Protein AF-X1PMF2-F1 (afdb_monomer)

Organism: NCBI:txid412755

Foldseek 3Di:
DCPVLVVVLVVLLVVLVVCVVVVVLVVSLVSLCVSCVVCVVCVVSNLVSLLSNLVSCVSVVNNVVSVVSVVVSVVVVVVVVVVVVVD

Radius of gyration: 13.93 Å; Cα contacts (8 Å, |Δi|>4): 86; chains: 1; bounding box: 41×21×32 Å

Structure (mmCIF, N/CA/C/O backbone):
data_AF-X1PMF2-F1
#
_entry.id   AF-X1PMF2-F1
#
loop_
_atom_site.group_PDB
_atom_site.id
_atom_site.type_symbol
_atom_site.label_atom_id
_atom_site.label_alt_id
_atom_site.label_comp_id
_atom_site.label_asym_id
_atom_site.label_entity_id
_atom_site.label_seq_id
_atom_site.pdbx_PDB_ins_code
_atom_site.Cartn_x
_atom_site.Cartn_y
_atom_site.Cartn_z
_atom_site.occupancy
_atom_site.B_iso_or_equiv
_atom_site.auth_seq_id
_atom_site.auth_comp_id
_atom_site.auth_asym_id
_ato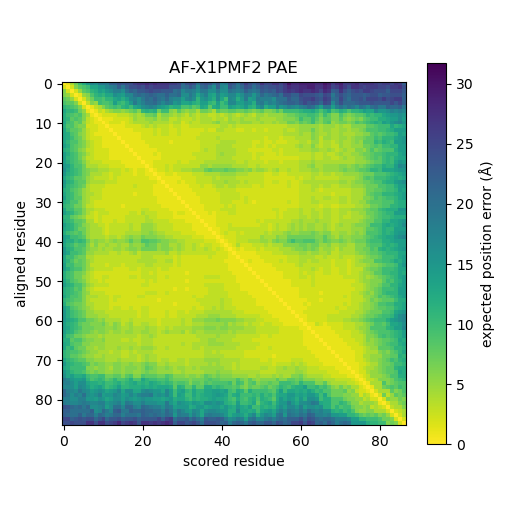m_site.auth_atom_id
_atom_site.pdbx_PDB_model_num
ATOM 1 N N . PHE A 1 1 ? 21.642 -2.901 -21.549 1.00 48.50 1 PHE A N 1
ATOM 2 C CA . PHE A 1 1 ? 21.241 -1.926 -20.513 1.00 48.50 1 PHE A CA 1
ATOM 3 C C . PHE A 1 1 ? 19.743 -1.642 -20.645 1.00 48.50 1 PHE A C 1
ATOM 5 O O . PHE A 1 1 ? 19.392 -0.857 -21.519 1.00 48.50 1 PHE A O 1
ATOM 12 N N . PRO A 1 2 ? 18.814 -2.290 -19.914 1.00 49.91 2 PRO A N 1
ATOM 13 C CA . PRO A 1 2 ? 17.396 -2.042 -20.150 1.00 49.91 2 PRO A CA 1
ATOM 14 C C . PRO A 1 2 ? 16.925 -0.855 -19.303 1.00 49.91 2 PRO A C 1
ATOM 16 O O . PRO A 1 2 ? 16.349 -1.008 -18.232 1.00 49.91 2 PRO A O 1
ATOM 19 N N . ILE A 1 3 ? 17.165 0.348 -19.818 1.00 54.16 3 ILE A N 1
ATOM 20 C CA . ILE A 1 3 ? 16.571 1.605 -19.327 1.00 54.16 3 ILE A CA 1
ATOM 21 C C . ILE A 1 3 ? 15.058 1.658 -19.633 1.00 54.16 3 ILE A C 1
ATOM 23 O O . ILE A 1 3 ? 14.319 2.448 -19.061 1.00 54.16 3 ILE A O 1
ATOM 27 N N . THR A 1 4 ? 14.574 0.783 -20.520 1.00 53.41 4 THR A N 1
ATOM 28 C CA . THR A 1 4 ? 13.187 0.735 -21.009 1.00 53.41 4 THR A CA 1
ATOM 29 C C . THR A 1 4 ? 12.202 0.062 -20.054 1.00 53.41 4 THR A C 1
ATOM 31 O O . THR A 1 4 ? 10.995 0.164 -20.247 1.00 53.41 4 THR A O 1
ATOM 34 N N . GLN A 1 5 ? 12.690 -0.625 -19.023 1.00 50.56 5 GLN A N 1
ATOM 35 C CA . GLN A 1 5 ? 11.862 -1.438 -18.130 1.00 50.56 5 GLN A CA 1
ATOM 36 C C . GLN A 1 5 ? 11.421 -0.674 -16.856 1.00 50.56 5 GLN A C 1
ATOM 38 O O . GLN A 1 5 ? 10.578 -1.176 -16.119 1.00 50.56 5 GLN A O 1
ATOM 43 N N . ILE A 1 6 ? 11.901 0.562 -16.633 1.00 55.91 6 ILE A N 1
ATOM 44 C CA . ILE A 1 6 ? 11.481 1.432 -15.507 1.00 55.91 6 ILE A CA 1
ATOM 45 C C . I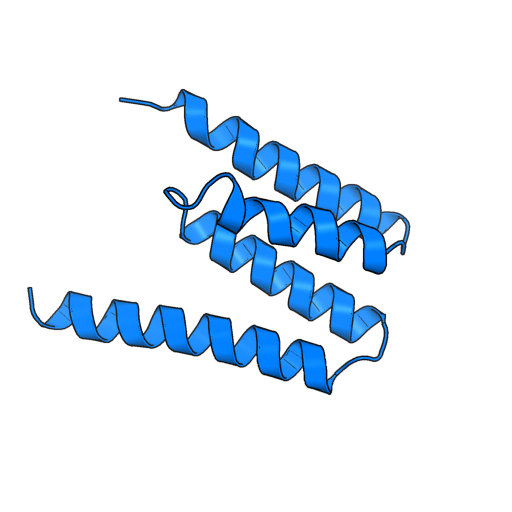LE A 1 6 ? 10.093 2.051 -15.750 1.00 55.91 6 ILE A C 1
ATOM 47 O O . ILE A 1 6 ? 9.253 2.061 -14.850 1.00 55.91 6 ILE A O 1
ATOM 51 N N . PHE A 1 7 ? 9.823 2.490 -16.985 1.00 66.06 7 PHE A N 1
ATOM 52 C CA . PHE A 1 7 ? 8.544 3.087 -17.390 1.00 66.06 7 PHE A CA 1
ATOM 53 C C . PHE A 1 7 ? 7.292 2.265 -17.020 1.00 66.06 7 PHE A C 1
ATOM 55 O O . PHE A 1 7 ? 6.319 2.858 -16.553 1.00 66.06 7 PHE A O 1
ATOM 62 N N . PRO A 1 8 ? 7.253 0.929 -17.194 1.00 75.62 8 PRO A N 1
ATOM 63 C CA . PRO A 1 8 ? 6.038 0.164 -16.921 1.00 75.62 8 PRO A CA 1
ATOM 64 C C . PRO A 1 8 ? 5.732 -0.022 -15.418 1.00 75.62 8 PRO A C 1
ATOM 66 O O . PRO A 1 8 ? 4.555 -0.033 -15.036 1.00 75.62 8 PRO A O 1
ATOM 69 N N . ALA A 1 9 ? 6.750 -0.090 -14.548 1.00 80.31 9 ALA A N 1
ATOM 70 C CA . ALA A 1 9 ? 6.553 -0.112 -13.092 1.00 80.31 9 ALA A CA 1
ATOM 71 C C . ALA A 1 9 ? 6.013 1.232 -12.584 1.00 80.31 9 ALA A C 1
ATOM 73 O O . ALA A 1 9 ? 5.047 1.273 -11.818 1.00 80.31 9 ALA A O 1
ATOM 74 N N . GLU A 1 10 ? 6.587 2.328 -13.082 1.00 84.50 10 GLU A N 1
ATOM 75 C CA . GLU A 1 10 ? 6.142 3.686 -12.780 1.00 84.50 10 GLU A CA 1
ATOM 76 C C . GLU A 1 10 ? 4.724 3.955 -13.303 1.00 84.50 10 GLU A C 1
ATOM 78 O O . GLU A 1 10 ? 3.881 4.450 -12.558 1.00 84.50 10 GLU A O 1
ATOM 83 N N . GLY A 1 11 ? 4.398 3.536 -14.529 1.00 85.38 11 GLY A N 1
ATOM 84 C CA . GLY A 1 11 ? 3.048 3.681 -15.084 1.00 85.38 11 GLY A CA 1
ATOM 85 C C . GLY A 1 11 ? 1.982 2.935 -14.273 1.00 85.38 11 GLY A C 1
ATOM 86 O O . GLY A 1 11 ? 0.907 3.472 -14.003 1.00 85.38 11 GLY A O 1
ATOM 87 N N . THR A 1 12 ? 2.294 1.719 -13.817 1.00 85.81 12 THR A N 1
ATOM 88 C CA . THR A 1 12 ? 1.385 0.935 -12.961 1.00 85.81 12 THR A CA 1
ATOM 89 C C . THR A 1 12 ? 1.209 1.597 -11.589 1.00 85.81 12 THR A C 1
ATOM 91 O O . THR A 1 12 ? 0.096 1.660 -11.064 1.00 85.81 12 THR A O 1
ATOM 94 N N . PHE A 1 13 ? 2.285 2.165 -11.037 1.00 88.88 13 PHE A N 1
ATOM 95 C CA . PHE A 1 13 ? 2.243 2.926 -9.790 1.00 88.88 13 PHE A CA 1
ATOM 96 C C . PHE A 1 13 ? 1.388 4.198 -9.912 1.00 88.88 13 PHE A C 1
ATOM 98 O O . PHE A 1 13 ? 0.522 4.432 -9.068 1.00 88.88 13 PHE A O 1
ATOM 105 N N . ILE A 1 14 ? 1.575 4.986 -10.975 1.00 89.38 14 ILE A N 1
ATOM 106 C CA . ILE A 1 14 ? 0.788 6.202 -11.242 1.00 89.38 14 ILE A CA 1
ATOM 107 C C . ILE A 1 14 ? -0.696 5.857 -11.378 1.00 89.38 14 ILE A C 1
ATOM 109 O O . ILE A 1 14 ? -1.542 6.547 -10.816 1.00 89.38 14 ILE A O 1
ATOM 113 N N . LYS A 1 15 ? -1.024 4.748 -12.050 1.00 91.00 15 LYS A N 1
ATOM 114 C CA . LYS A 1 15 ? -2.407 4.268 -12.160 1.00 91.00 15 LYS A CA 1
ATOM 115 C C . LYS A 1 15 ? -3.029 3.980 -10.790 1.00 91.00 15 LYS A C 1
ATOM 117 O O . LYS A 1 15 ? -4.183 4.337 -10.560 1.00 91.00 15 LYS A O 1
ATOM 122 N N . GLY A 1 16 ? -2.272 3.370 -9.876 1.00 91.62 16 GLY A N 1
ATOM 123 C CA . GLY A 1 16 ? -2.689 3.202 -8.481 1.00 91.62 16 GLY A CA 1
ATOM 124 C C . GLY A 1 16 ? -2.945 4.542 -7.783 1.00 91.62 16 GLY A C 1
ATOM 125 O O . GLY A 1 16 ? -3.951 4.687 -7.092 1.00 91.62 16 GLY A O 1
ATOM 126 N N . ASP A 1 17 ? -2.094 5.542 -8.026 1.00 91.00 17 ASP A N 1
ATOM 127 C CA . ASP A 1 17 ? -2.221 6.890 -7.451 1.00 91.00 17 ASP A CA 1
ATOM 128 C C . ASP A 1 17 ? -3.472 7.622 -7.972 1.00 91.00 17 ASP A C 1
ATOM 130 O O . ASP A 1 17 ? -4.196 8.246 -7.195 1.00 91.00 17 ASP A O 1
ATOM 134 N N . CYS A 1 18 ? -3.819 7.445 -9.252 1.00 93.12 18 CYS A N 1
ATOM 135 C CA . CYS A 1 18 ? -5.085 7.935 -9.802 1.00 93.12 18 CYS A CA 1
ATOM 136 C C . CYS A 1 18 ? -6.293 7.347 -9.055 1.00 93.12 18 CYS A C 1
ATOM 138 O O . CYS A 1 18 ? -7.181 8.088 -8.634 1.00 93.12 18 CYS A O 1
ATOM 140 N N . TRP A 1 19 ? -6.315 6.028 -8.835 1.00 92.69 19 TRP A N 1
ATOM 141 C CA . TRP A 1 19 ? -7.396 5.379 -8.083 1.00 92.69 19 TRP A CA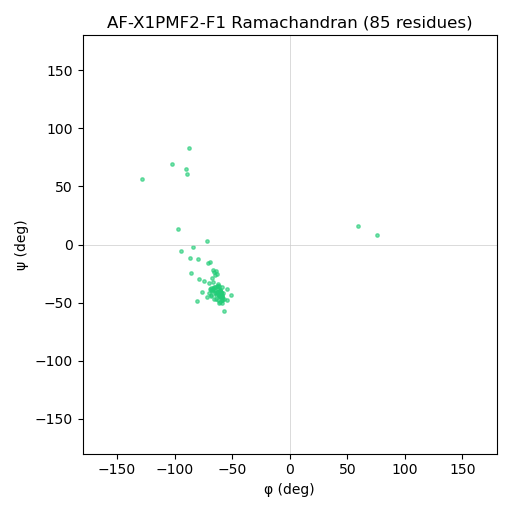 1
ATOM 142 C C . TRP A 1 19 ? -7.441 5.810 -6.616 1.00 92.69 19 TRP A C 1
ATOM 144 O O . TRP A 1 19 ? -8.528 5.965 -6.054 1.00 92.69 19 TRP A O 1
ATOM 154 N N . PHE A 1 20 ? -6.276 6.026 -6.002 1.00 92.00 20 PHE A N 1
ATOM 155 C CA . PHE A 1 20 ? -6.167 6.546 -4.643 1.00 92.00 20 PHE A CA 1
ATOM 156 C C . PHE A 1 20 ? -6.782 7.945 -4.537 1.00 92.00 20 PHE A C 1
ATOM 158 O O . PHE A 1 20 ? -7.567 8.206 -3.625 1.00 92.00 20 PHE A O 1
ATOM 165 N N . ASN A 1 21 ? -6.493 8.820 -5.504 1.00 92.19 21 ASN A N 1
ATOM 166 C CA . ASN A 1 21 ? -7.053 10.168 -5.557 1.00 92.19 21 ASN A CA 1
ATOM 167 C C . ASN A 1 21 ? -8.573 10.162 -5.807 1.00 92.19 21 ASN A C 1
ATOM 169 O O . ASN A 1 21 ? -9.300 10.983 -5.253 1.00 92.19 21 ASN A O 1
ATOM 173 N N . GLU A 1 22 ? -9.083 9.177 -6.555 1.00 93.38 22 GLU A N 1
ATOM 174 C CA . GLU A 1 22 ? -10.527 8.930 -6.695 1.00 93.38 22 GLU A CA 1
ATOM 175 C C . GLU A 1 22 ? -11.190 8.341 -5.432 1.00 93.38 22 GLU A C 1
ATOM 177 O O . GLU A 1 22 ? -12.381 8.021 -5.455 1.00 93.38 22 GLU A O 1
ATOM 182 N N . LYS A 1 23 ? -10.446 8.166 -4.328 1.00 91.06 23 LYS A N 1
ATOM 183 C CA . LYS A 1 23 ? -10.887 7.490 -3.091 1.00 91.06 23 LYS A CA 1
ATOM 184 C C . LYS A 1 23 ? -11.313 6.032 -3.300 1.00 91.06 23 LYS A C 1
ATOM 186 O O . LYS A 1 23 ? -11.934 5.422 -2.430 1.00 91.06 23 LYS A O 1
ATOM 191 N N . LYS A 1 24 ? -10.959 5.433 -4.441 1.00 93.88 24 LYS A N 1
ATOM 192 C CA . LYS A 1 24 ? -11.207 4.020 -4.759 1.00 93.88 24 LYS A CA 1
ATOM 193 C C . LYS A 1 24 ? -10.026 3.183 -4.282 1.00 93.88 24 LYS A C 1
ATOM 195 O O . LYS A 1 24 ? -9.309 2.577 -5.077 1.00 93.88 24 LYS A O 1
ATOM 200 N N . PHE A 1 25 ? -9.837 3.154 -2.966 1.00 91.50 25 PHE A N 1
ATOM 201 C CA . PHE A 1 25 ? -8.688 2.509 -2.328 1.00 91.50 25 PHE A CA 1
ATOM 202 C C . PHE A 1 25 ? -8.582 1.015 -2.652 1.00 91.50 25 PHE A C 1
ATOM 204 O O . PHE A 1 25 ? -7.484 0.528 -2.882 1.00 91.50 25 PHE A O 1
ATOM 211 N N . ASP A 1 26 ? -9.706 0.306 -2.768 1.00 90.94 26 ASP A N 1
ATOM 212 C CA . ASP A 1 26 ? -9.734 -1.116 -3.137 1.00 90.94 26 ASP A CA 1
ATOM 213 C C . ASP A 1 26 ? -9.087 -1.374 -4.514 1.00 90.94 26 ASP A C 1
ATOM 215 O O . ASP A 1 26 ? -8.190 -2.204 -4.660 1.00 90.94 26 ASP A O 1
ATOM 219 N N . LYS A 1 27 ? -9.436 -0.555 -5.515 1.00 92.25 27 LYS A N 1
ATOM 220 C CA . LYS A 1 27 ? -8.833 -0.627 -6.856 1.00 92.25 27 LYS A CA 1
ATOM 221 C C . LYS A 1 27 ? -7.375 -0.179 -6.856 1.00 92.25 27 LYS A C 1
ATO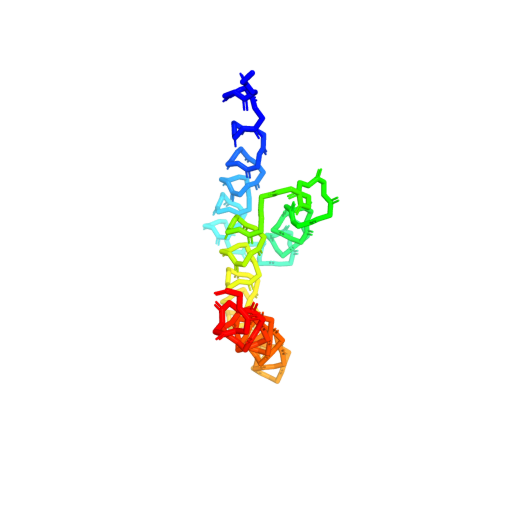M 223 O O . LYS A 1 27 ? -6.557 -0.775 -7.554 1.00 92.25 27 LYS A O 1
ATOM 228 N N . ALA A 1 28 ? -7.050 0.848 -6.070 1.00 93.62 28 ALA A N 1
ATOM 229 C CA . ALA A 1 28 ? -5.681 1.330 -5.925 1.00 93.62 28 ALA A CA 1
ATOM 230 C C . ALA A 1 28 ? -4.762 0.220 -5.395 1.00 93.62 28 ALA A C 1
ATOM 232 O O . ALA A 1 28 ? -3.693 -0.010 -5.957 1.00 93.62 28 ALA A O 1
ATOM 233 N N . ILE A 1 29 ? -5.216 -0.528 -4.382 1.00 92.50 29 ILE A N 1
ATOM 234 C CA . ILE A 1 29 ? -4.480 -1.658 -3.804 1.00 92.50 29 ILE A CA 1
ATOM 235 C C . ILE A 1 29 ? -4.144 -2.698 -4.872 1.00 92.50 29 ILE A C 1
ATOM 237 O O . ILE A 1 29 ? -2.993 -3.123 -4.963 1.00 92.50 29 ILE A O 1
ATOM 241 N N . VAL A 1 30 ? -5.114 -3.078 -5.709 1.00 91.88 30 VAL A N 1
ATOM 242 C CA . VAL A 1 30 ? -4.898 -4.072 -6.772 1.00 91.88 30 VAL A CA 1
ATOM 243 C C . VAL A 1 30 ? -3.818 -3.616 -7.754 1.00 91.88 30 VAL A C 1
ATOM 245 O O . VAL A 1 30 ? -2.931 -4.400 -8.095 1.00 91.88 30 VAL A O 1
ATOM 248 N N . GLU A 1 31 ? -3.852 -2.356 -8.193 1.00 92.06 31 GLU A N 1
ATOM 249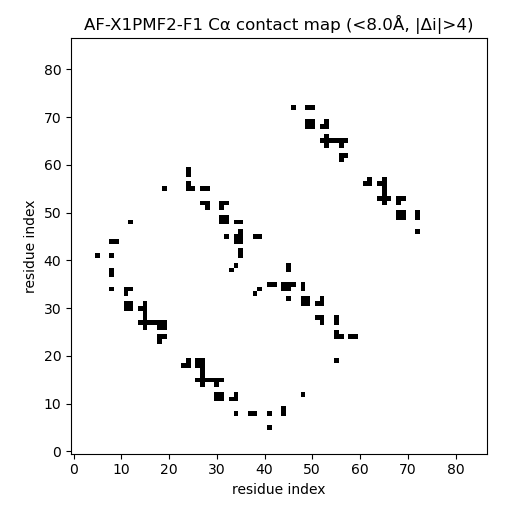 C CA . GLU A 1 31 ? -2.846 -1.836 -9.129 1.00 92.06 31 GLU A CA 1
ATOM 250 C C . GLU A 1 31 ? -1.460 -1.722 -8.477 1.00 92.06 31 GLU A C 1
ATOM 252 O O . GLU A 1 31 ? -0.462 -2.101 -9.088 1.00 92.06 31 GLU A O 1
ATOM 257 N N . TYR A 1 32 ? -1.372 -1.305 -7.212 1.00 92.06 32 TYR A N 1
ATOM 258 C CA . TYR A 1 32 ? -0.091 -1.271 -6.505 1.00 92.06 32 TYR A CA 1
ATOM 259 C C . TYR A 1 32 ? 0.492 -2.671 -6.266 1.00 92.06 32 TYR A C 1
ATOM 261 O O . TYR A 1 32 ? 1.695 -2.865 -6.438 1.00 92.06 32 TYR A O 1
ATOM 269 N N . LEU A 1 33 ? -0.330 -3.670 -5.930 1.00 90.00 33 LEU A N 1
ATOM 270 C CA . LEU A 1 33 ? 0.128 -5.054 -5.742 1.00 90.00 33 LEU A CA 1
ATOM 271 C C . LEU A 1 33 ? 0.630 -5.697 -7.039 1.00 90.00 33 LEU A C 1
ATOM 273 O O . LEU A 1 33 ? 1.466 -6.597 -6.987 1.00 90.00 33 LEU A O 1
ATOM 277 N N . ARG A 1 34 ? 0.186 -5.217 -8.205 1.00 89.62 34 ARG A N 1
ATOM 278 C CA . ARG A 1 34 ? 0.714 -5.673 -9.498 1.00 89.62 34 ARG A CA 1
ATOM 279 C C . ARG A 1 34 ? 2.161 -5.266 -9.730 1.00 89.62 34 ARG A C 1
ATOM 281 O O . ARG A 1 34 ? 2.862 -5.995 -10.419 1.00 89.62 34 ARG A O 1
ATOM 288 N N . VAL A 1 35 ? 2.628 -4.157 -9.154 1.00 89.25 35 VAL A N 1
ATOM 289 C CA . VAL A 1 35 ? 4.003 -3.669 -9.349 1.00 89.25 35 VAL A CA 1
ATOM 290 C C . VAL A 1 35 ? 5.050 -4.720 -8.948 1.00 89.25 35 VAL A C 1
ATOM 292 O O . VAL A 1 35 ? 5.827 -5.115 -9.814 1.00 89.25 35 VAL A O 1
ATOM 295 N N . PRO A 1 36 ? 5.073 -5.243 -7.705 1.00 85.75 36 PRO A N 1
ATOM 296 C CA . PRO A 1 36 ? 6.044 -6.268 -7.322 1.00 85.75 36 PRO A CA 1
ATOM 297 C C . PRO A 1 36 ? 5.854 -7.610 -8.053 1.00 85.75 36 PRO A C 1
ATOM 299 O O . PRO A 1 36 ? 6.805 -8.381 -8.128 1.00 85.75 36 PRO A O 1
ATOM 302 N N . ILE A 1 37 ? 4.658 -7.898 -8.586 1.00 85.94 37 ILE A N 1
ATOM 303 C CA . ILE A 1 37 ? 4.353 -9.149 -9.308 1.00 85.94 37 ILE A CA 1
ATOM 304 C C . ILE A 1 37 ? 4.859 -9.092 -10.753 1.00 85.94 37 ILE A C 1
ATOM 306 O O . ILE A 1 37 ? 5.491 -10.030 -11.227 1.00 85.94 37 ILE A O 1
ATOM 310 N N . LEU A 1 38 ? 4.559 -8.001 -11.459 1.00 84.50 38 LEU A N 1
ATOM 311 C CA . LEU A 1 38 ? 4.922 -7.808 -12.863 1.00 84.50 38 LEU A CA 1
ATOM 312 C C . LEU A 1 38 ? 6.384 -7.394 -13.020 1.00 84.50 38 LEU A C 1
ATOM 314 O O . LEU A 1 38 ? 7.007 -7.699 -14.033 1.00 84.50 38 LEU A O 1
ATOM 318 N N . TYR A 1 39 ? 6.925 -6.704 -12.017 1.00 83.94 39 TYR A N 1
ATOM 319 C CA . TYR A 1 39 ? 8.245 -6.092 -12.071 1.00 83.94 39 TYR A CA 1
ATOM 320 C C . TYR A 1 39 ? 9.107 -6.487 -10.861 1.00 83.94 39 TYR A C 1
ATOM 322 O O . TYR A 1 39 ? 9.623 -5.612 -10.159 1.00 83.94 39 TYR A O 1
ATOM 330 N N . PRO A 1 40 ? 9.319 -7.795 -10.605 1.00 81.88 40 PRO A N 1
ATOM 331 C CA . PRO A 1 40 ? 10.079 -8.264 -9.444 1.00 81.88 40 PRO A CA 1
ATOM 332 C C . PRO A 1 40 ? 11.552 -7.824 -9.484 1.00 81.88 40 PRO A C 1
ATOM 334 O O . PRO A 1 40 ? 12.200 -7.711 -8.443 1.00 81.88 40 PRO A O 1
ATOM 337 N N . GLN A 1 41 ? 12.080 -7.525 -10.677 1.00 82.12 41 GLN A N 1
ATOM 338 C CA . GLN A 1 41 ? 13.416 -6.952 -10.858 1.00 82.12 41 GLN A CA 1
ATOM 339 C C . GLN A 1 41 ? 13.566 -5.558 -10.217 1.00 82.12 41 GLN A C 1
ATOM 341 O O . GLN A 1 41 ? 14.666 -5.177 -9.822 1.00 82.12 41 GLN A O 1
ATOM 346 N N . TYR A 1 42 ? 12.465 -4.815 -10.058 1.00 82.06 42 TYR A N 1
ATOM 347 C CA . TYR A 1 42 ? 12.436 -3.471 -9.486 1.00 82.06 42 TYR A CA 1
ATOM 348 C C . TYR A 1 42 ? 11.949 -3.508 -8.041 1.00 82.06 42 TYR A C 1
ATOM 350 O O . TYR A 1 42 ? 10.868 -3.020 -7.702 1.00 82.06 42 TYR A O 1
ATOM 358 N N . LYS A 1 43 ? 12.784 -4.075 -7.166 1.00 80.88 43 LYS A N 1
ATOM 359 C CA . LYS A 1 43 ? 12.475 -4.221 -5.735 1.00 80.88 43 LYS A CA 1
ATOM 360 C C . LYS A 1 43 ? 12.101 -2.891 -5.070 1.00 80.88 43 LYS A C 1
ATOM 362 O O . LYS A 1 43 ? 11.179 -2.865 -4.266 1.00 80.88 43 LYS A O 1
ATOM 367 N N . GLU A 1 44 ? 12.756 -1.790 -5.440 1.00 82.94 44 GLU A N 1
ATOM 368 C CA . GLU A 1 44 ? 12.465 -0.448 -4.905 1.00 82.94 44 GLU A CA 1
ATOM 369 C C . GLU A 1 44 ? 11.034 0.011 -5.222 1.00 82.94 44 GLU A C 1
ATOM 371 O O . GLU A 1 44 ? 10.315 0.486 -4.343 1.00 82.94 44 GLU A O 1
ATOM 376 N N . TRP A 1 45 ? 10.578 -0.198 -6.461 1.00 86.06 45 TRP A N 1
ATOM 377 C CA . TRP A 1 45 ? 9.204 0.105 -6.864 1.00 86.06 45 TRP A CA 1
ATOM 378 C C . TRP A 1 45 ? 8.195 -0.828 -6.199 1.00 86.06 45 TRP A C 1
ATOM 380 O O . TRP A 1 45 ? 7.129 -0.372 -5.787 1.00 86.06 45 TRP A O 1
ATOM 390 N N . GLY A 1 46 ? 8.544 -2.106 -6.032 1.00 86.56 46 GLY A N 1
ATOM 391 C CA . GLY A 1 46 ? 7.737 -3.064 -5.278 1.00 86.56 46 GLY A CA 1
ATOM 392 C C . GLY A 1 46 ? 7.512 -2.626 -3.828 1.00 86.56 46 GLY A C 1
ATOM 393 O O . GLY A 1 46 ? 6.370 -2.595 -3.369 1.00 86.56 46 GLY A O 1
ATOM 394 N N . VAL A 1 47 ? 8.576 -2.208 -3.135 1.00 87.25 47 VAL A N 1
ATOM 395 C CA . VAL A 1 47 ? 8.510 -1.675 -1.763 1.00 87.25 47 VAL A CA 1
ATOM 396 C C . VAL A 1 47 ? 7.672 -0.395 -1.710 1.00 87.25 47 VAL A C 1
ATOM 398 O O . VAL A 1 47 ? 6.750 -0.286 -0.898 1.00 87.25 47 VAL A O 1
ATOM 401 N N . LYS A 1 48 ? 7.914 0.551 -2.625 1.00 88.62 48 LYS A N 1
ATOM 402 C CA . LYS A 1 48 ? 7.161 1.814 -2.706 1.00 88.62 48 LYS A CA 1
ATOM 403 C C . LYS A 1 48 ? 5.666 1.585 -2.959 1.00 88.62 48 LYS A C 1
ATOM 405 O O . LYS A 1 48 ? 4.825 2.268 -2.370 1.00 88.62 48 LYS A O 1
ATOM 410 N N . ALA A 1 49 ? 5.325 0.618 -3.808 1.00 90.81 49 ALA A N 1
ATOM 411 C CA . ALA A 1 49 ? 3.945 0.240 -4.082 1.00 90.81 49 ALA A CA 1
ATOM 412 C C . ALA A 1 49 ? 3.284 -0.432 -2.868 1.00 90.81 49 ALA A C 1
ATOM 414 O O . ALA A 1 49 ? 2.173 -0.059 -2.499 1.00 90.81 49 ALA A O 1
ATOM 415 N N . GLN A 1 50 ? 3.971 -1.348 -2.177 1.00 90.38 50 GLN A N 1
ATOM 416 C CA . GLN A 1 50 ? 3.451 -1.947 -0.941 1.00 90.38 50 GLN A CA 1
ATOM 417 C C . GLN A 1 50 ? 3.246 -0.912 0.173 1.00 90.38 50 GLN A C 1
ATOM 419 O O . GLN A 1 50 ? 2.262 -0.982 0.908 1.00 90.38 50 GLN A O 1
ATOM 424 N N . PHE A 1 51 ? 4.114 0.096 0.267 1.00 90.94 51 PHE A N 1
ATOM 425 C CA . PHE A 1 51 ? 3.915 1.204 1.198 1.00 90.94 51 PHE A CA 1
ATOM 426 C C . PHE A 1 51 ? 2.623 1.977 0.884 1.00 90.94 51 PHE A C 1
ATOM 428 O O . PHE A 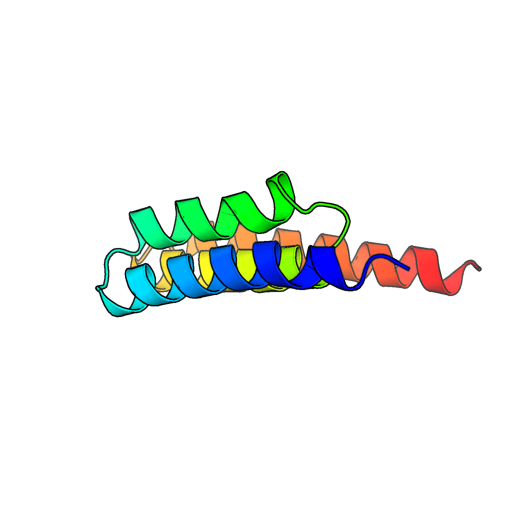1 51 ? 1.838 2.284 1.782 1.00 90.94 51 PHE A O 1
ATOM 435 N N . ARG A 1 52 ? 2.342 2.238 -0.401 1.00 92.56 52 ARG A N 1
ATOM 436 C CA . ARG A 1 52 ? 1.064 2.832 -0.831 1.00 92.56 52 ARG A CA 1
ATOM 437 C C . ARG A 1 52 ? -0.136 1.940 -0.510 1.00 92.56 52 ARG A C 1
ATOM 439 O O . ARG A 1 52 ? -1.156 2.472 -0.083 1.00 92.56 52 ARG A O 1
ATOM 446 N N . VAL A 1 53 ? -0.018 0.618 -0.647 1.00 93.19 53 VAL A N 1
ATOM 447 C CA . VAL A 1 53 ? -1.058 -0.345 -0.230 1.00 93.19 53 VAL A CA 1
ATOM 448 C C . VAL A 1 53 ? -1.360 -0.214 1.263 1.00 93.19 53 VAL A C 1
ATOM 450 O O . VAL A 1 53 ? -2.529 -0.132 1.634 1.00 93.19 53 VAL A O 1
ATOM 453 N N . GLY A 1 54 ? -0.330 -0.114 2.110 1.00 93.06 54 GLY A N 1
ATOM 454 C CA . GLY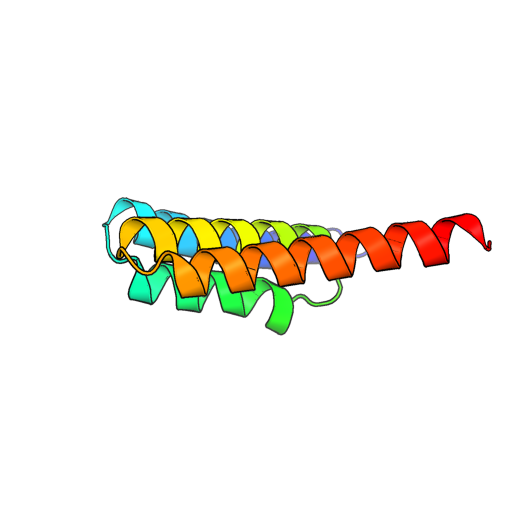 A 1 54 ? -0.496 0.155 3.541 1.00 93.06 54 GLY A CA 1
ATOM 455 C C . GLY A 1 54 ? -1.324 1.417 3.798 1.00 93.06 54 GLY A C 1
ATOM 456 O O . GLY A 1 54 ? -2.323 1.360 4.512 1.00 93.06 54 GLY A O 1
ATOM 457 N N . ARG A 1 55 ? -1.004 2.519 3.106 1.00 91.62 55 ARG A N 1
ATOM 458 C CA . ARG A 1 55 ? -1.767 3.779 3.205 1.00 91.62 55 ARG A CA 1
ATOM 459 C C . ARG A 1 55 ? -3.209 3.651 2.717 1.00 91.62 55 ARG A C 1
ATOM 461 O O . ARG A 1 55 ? -4.102 4.289 3.268 1.00 91.62 55 ARG A O 1
ATOM 468 N N . CYS A 1 56 ? -3.451 2.842 1.685 1.00 93.06 56 CYS A N 1
ATOM 469 C CA . CYS A 1 56 ? -4.806 2.547 1.219 1.00 93.06 56 CYS A CA 1
ATOM 470 C C . CYS A 1 56 ? -5.607 1.798 2.290 1.00 93.06 56 CYS A C 1
ATOM 472 O O . CYS A 1 56 ? -6.770 2.122 2.514 1.00 93.06 56 CYS A O 1
ATOM 474 N N . TYR A 1 57 ? -4.991 0.831 2.976 1.00 93.69 57 TYR A N 1
ATOM 475 C CA . TYR A 1 57 ? -5.632 0.127 4.085 1.00 93.69 57 TYR A CA 1
ATOM 476 C C . TYR A 1 57 ? -5.927 1.052 5.269 1.00 93.69 57 TYR A C 1
ATOM 478 O O . TYR A 1 57 ? -7.014 0.965 5.835 1.00 93.69 57 TYR A O 1
ATOM 486 N N . GLU A 1 58 ? -5.029 1.984 5.598 1.00 92.81 58 GLU A N 1
ATOM 487 C CA . GLU A 1 58 ? -5.296 3.017 6.612 1.00 92.81 58 GLU A CA 1
ATOM 488 C C . GLU A 1 58 ? -6.497 3.888 6.227 1.00 92.81 58 GLU A C 1
ATOM 490 O O . GLU A 1 58 ? -7.386 4.112 7.045 1.00 92.81 58 GLU A O 1
ATOM 495 N N . ALA A 1 59 ? -6.575 4.316 4.963 1.00 90.94 59 ALA A N 1
ATOM 496 C CA . ALA A 1 59 ? -7.698 5.104 4.455 1.00 90.94 59 ALA A CA 1
ATOM 497 C C . ALA A 1 59 ? -9.033 4.331 4.450 1.00 90.94 59 ALA A C 1
ATOM 499 O O . ALA A 1 59 ? -10.097 4.939 4.548 1.00 90.94 59 ALA A O 1
ATOM 500 N N . LEU A 1 60 ? -8.983 2.997 4.371 1.00 91.44 60 LEU A N 1
ATOM 501 C CA . LEU A 1 60 ? -10.140 2.104 4.501 1.00 91.44 60 LEU A CA 1
ATOM 502 C C . LEU A 1 60 ? -10.500 1.775 5.962 1.00 91.44 60 LEU A C 1
ATOM 504 O O . LEU A 1 60 ? -11.456 1.038 6.193 1.00 91.44 60 LEU A O 1
ATOM 508 N N . GLY A 1 61 ? -9.739 2.268 6.947 1.00 92.81 61 GLY A N 1
ATOM 509 C CA . GLY A 1 61 ? -9.912 1.929 8.367 1.00 92.81 61 GLY A CA 1
ATOM 510 C C . GLY A 1 61 ? -9.393 0.537 8.750 1.00 92.81 61 GLY A C 1
ATOM 511 O O . GLY A 1 61 ? -9.594 0.076 9.873 1.00 92.81 61 GLY A O 1
ATOM 512 N N . LYS A 1 62 ? -8.697 -0.144 7.837 1.00 93.62 62 LYS A N 1
ATOM 513 C CA . LYS A 1 62 ? -8.141 -1.494 8.004 1.00 93.62 62 LYS A CA 1
ATOM 514 C C . LYS A 1 62 ? -6.729 -1.438 8.590 1.00 93.62 62 LYS A C 1
ATOM 516 O O . LYS A 1 62 ? -5.753 -1.881 7.981 1.00 93.62 62 LYS A O 1
ATOM 521 N N . PHE A 1 63 ? -6.607 -0.879 9.790 1.00 90.75 63 PHE A N 1
ATOM 522 C CA . PHE A 1 63 ? -5.308 -0.613 10.423 1.00 90.75 63 PHE A CA 1
ATOM 523 C C . PHE A 1 63 ? -4.480 -1.877 10.696 1.00 90.75 63 PHE A C 1
ATOM 525 O O . PHE A 1 63 ? -3.256 -1.852 10.569 1.00 90.75 63 PHE A O 1
ATOM 532 N N . GLU A 1 64 ? -5.119 -3.004 11.020 1.00 91.25 64 GLU A N 1
ATOM 533 C CA . GLU A 1 64 ? -4.410 -4.275 11.224 1.00 91.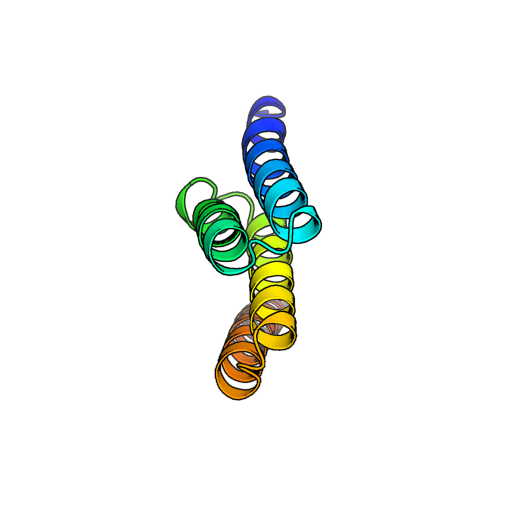25 64 GLU A CA 1
ATOM 534 C C . GLU A 1 64 ? -3.754 -4.787 9.933 1.00 91.25 64 GLU A C 1
ATOM 536 O O . GLU A 1 64 ? -2.607 -5.242 9.951 1.00 91.25 64 GLU A O 1
ATOM 541 N N . GLU A 1 65 ? -4.456 -4.687 8.801 1.00 89.62 65 GLU A N 1
ATOM 542 C CA . GLU A 1 65 ? -3.942 -5.081 7.484 1.00 89.62 65 GLU A CA 1
ATOM 543 C C . GLU A 1 65 ? -2.812 -4.146 7.034 1.00 89.62 65 GLU A C 1
ATOM 545 O O . GLU A 1 65 ? -1.780 -4.612 6.536 1.00 89.62 65 GLU A O 1
ATOM 550 N N . ALA A 1 66 ? -2.952 -2.841 7.291 1.00 92.31 66 ALA A N 1
ATOM 551 C CA . ALA A 1 66 ? -1.899 -1.861 7.047 1.00 92.31 66 ALA A CA 1
ATOM 552 C C . ALA A 1 66 ? -0.629 -2.196 7.843 1.00 92.31 66 ALA A C 1
ATOM 554 O O . ALA A 1 66 ? 0.453 -2.314 7.267 1.00 92.31 66 ALA A O 1
ATOM 555 N N . LYS A 1 67 ? -0.765 -2.447 9.152 1.00 90.69 67 LYS A N 1
ATOM 556 C CA . LYS A 1 67 ? 0.363 -2.784 10.033 1.00 90.69 67 LYS A CA 1
ATOM 557 C C . LYS A 1 67 ? 1.078 -4.056 9.583 1.00 90.69 67 LYS A C 1
ATOM 559 O O . LYS A 1 67 ? 2.305 -4.062 9.502 1.00 90.69 67 LYS A O 1
ATOM 564 N N . LYS A 1 68 ? 0.330 -5.107 9.228 1.00 90.38 68 LYS A N 1
ATOM 565 C CA . LYS A 1 68 ? 0.904 -6.346 8.668 1.00 90.38 68 LYS A CA 1
ATOM 566 C C . LYS A 1 68 ? 1.655 -6.084 7.363 1.00 90.38 68 LYS A C 1
ATOM 568 O O . LYS A 1 68 ? 2.707 -6.675 7.134 1.00 90.38 68 LYS A O 1
ATOM 573 N N . THR A 1 69 ? 1.131 -5.201 6.515 1.00 88.69 69 THR A N 1
ATOM 574 C CA . THR A 1 69 ? 1.780 -4.827 5.252 1.00 88.69 69 THR A CA 1
ATOM 575 C C . THR A 1 69 ? 3.095 -4.090 5.511 1.00 88.69 69 THR A C 1
ATOM 577 O O . THR A 1 69 ? 4.120 -4.472 4.955 1.00 88.69 69 THR A O 1
ATOM 580 N N . TYR A 1 70 ? 3.108 -3.112 6.419 1.00 89.38 70 TYR A N 1
ATOM 581 C CA . TYR A 1 70 ? 4.328 -2.392 6.793 1.00 89.38 70 TYR A CA 1
ATOM 582 C C . TYR A 1 70 ? 5.377 -3.295 7.449 1.00 89.38 70 TYR A C 1
ATOM 584 O O . TYR A 1 70 ? 6.554 -3.206 7.114 1.00 89.38 70 TYR A O 1
ATOM 592 N N . GLN A 1 71 ? 4.962 -4.216 8.322 1.00 88.75 71 GLN A N 1
ATOM 593 C CA . GLN A 1 71 ? 5.877 -5.188 8.929 1.00 88.75 71 GLN A CA 1
ATOM 594 C C . GLN A 1 71 ? 6.548 -6.087 7.888 1.00 88.75 71 GLN A C 1
ATOM 596 O O . GLN A 1 71 ? 7.743 -6.344 7.997 1.00 88.75 71 GLN A O 1
ATOM 601 N N . LYS A 1 72 ? 5.814 -6.527 6.857 1.00 85.88 72 LYS A N 1
ATOM 602 C CA . LYS A 1 72 ? 6.401 -7.304 5.754 1.00 85.88 72 LYS A CA 1
ATOM 603 C C . LYS A 1 72 ? 7.451 -6.506 4.985 1.00 85.88 72 LYS A C 1
ATOM 605 O O . LYS A 1 72 ? 8.488 -7.061 4.646 1.00 85.88 72 LYS A O 1
ATOM 610 N N . ILE A 1 73 ? 7.196 -5.221 4.730 1.00 85.50 73 ILE A N 1
ATOM 611 C CA . ILE A 1 73 ? 8.158 -4.341 4.051 1.00 85.50 73 ILE A CA 1
ATOM 612 C C . ILE A 1 73 ? 9.4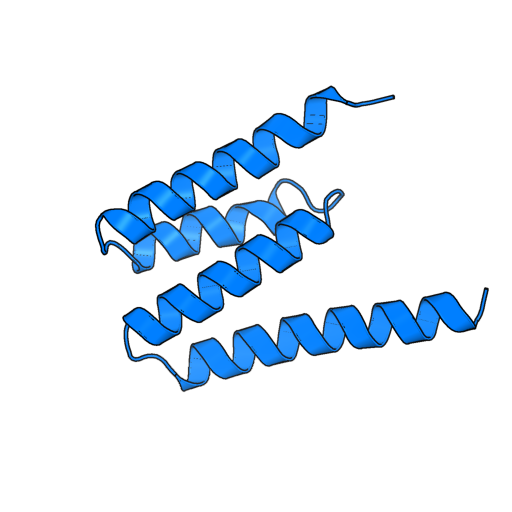40 -4.217 4.876 1.00 85.50 73 ILE A C 1
ATOM 614 O O . ILE A 1 73 ? 10.524 -4.442 4.346 1.00 85.50 73 ILE A O 1
ATOM 618 N N . LEU A 1 74 ? 9.302 -3.915 6.171 1.00 83.44 74 LEU A N 1
ATOM 619 C CA . LEU A 1 74 ? 10.436 -3.783 7.085 1.00 83.44 74 LEU A CA 1
ATOM 620 C C . LEU A 1 74 ? 11.242 -5.076 7.147 1.00 83.44 74 LEU A C 1
ATOM 622 O O . LEU A 1 74 ? 12.450 -5.032 6.996 1.00 83.44 74 LEU A O 1
ATOM 626 N N . GLN A 1 75 ? 10.582 -6.230 7.266 1.00 82.44 75 GLN A N 1
ATOM 627 C CA . GLN A 1 75 ? 11.267 -7.521 7.290 1.00 82.44 75 GLN A CA 1
ATOM 628 C C . GLN A 1 75 ? 12.105 -7.756 6.024 1.00 82.44 75 GLN A C 1
ATOM 630 O O . GLN A 1 75 ? 13.231 -8.237 6.116 1.00 82.44 75 GLN A O 1
ATOM 635 N N . VAL A 1 76 ? 11.581 -7.398 4.847 1.00 76.25 76 VAL A N 1
ATOM 636 C CA . VAL A 1 76 ? 12.312 -7.508 3.573 1.00 76.25 76 VAL A CA 1
ATOM 637 C C . VAL A 1 76 ? 13.513 -6.560 3.524 1.00 76.25 76 VAL A C 1
ATOM 639 O O . VAL A 1 76 ? 14.547 -6.927 2.966 1.00 76.25 76 VAL A O 1
ATOM 642 N N . GLU A 1 77 ? 13.395 -5.360 4.089 1.00 71.25 77 GLU A N 1
ATOM 643 C CA . GLU A 1 77 ? 14.484 -4.380 4.150 1.00 71.25 77 GLU A CA 1
ATOM 644 C C . GLU A 1 77 ? 15.572 -4.794 5.152 1.00 71.25 77 GLU A C 1
ATOM 646 O O . GLU A 1 77 ? 16.741 -4.842 4.775 1.00 71.25 77 GLU A O 1
ATOM 651 N N . SER A 1 78 ? 15.188 -5.240 6.354 1.00 67.00 78 SER A N 1
ATOM 652 C CA . SER A 1 78 ? 16.105 -5.760 7.379 1.00 67.00 78 SER A CA 1
ATOM 653 C C . SER A 1 78 ? 16.900 -6.966 6.877 1.00 67.00 78 SER A C 1
ATOM 655 O O . SER A 1 78 ? 18.114 -7.026 7.047 1.00 67.00 78 SER A O 1
ATOM 657 N N . LEU A 1 79 ? 16.236 -7.897 6.179 1.00 62.31 79 LEU A N 1
ATOM 658 C CA . LEU A 1 79 ? 16.902 -9.023 5.514 1.00 62.31 79 LEU A CA 1
ATOM 659 C C . LEU A 1 79 ? 17.890 -8.538 4.444 1.00 62.31 79 LEU A C 1
ATOM 661 O O . LEU A 1 79 ? 18.942 -9.133 4.244 1.00 62.31 79 LEU A O 1
ATOM 665 N N . LYS A 1 80 ? 17.582 -7.454 3.729 1.00 61.59 80 LYS A N 1
ATOM 666 C CA . LYS A 1 80 ? 18.478 -6.910 2.702 1.00 61.59 80 LYS A CA 1
ATOM 667 C C . LYS A 1 80 ? 19.734 -6.280 3.313 1.00 61.59 80 LYS A C 1
ATOM 669 O O . LYS A 1 80 ? 20.780 -6.335 2.675 1.00 61.59 80 LYS A O 1
ATOM 674 N N . GLU A 1 81 ? 19.636 -5.687 4.501 1.00 59.97 81 GLU A N 1
ATOM 675 C CA . GLU A 1 81 ? 20.785 -5.160 5.251 1.00 59.97 81 GLU A CA 1
ATOM 676 C C . GLU A 1 81 ? 21.674 -6.279 5.801 1.00 59.97 81 GLU A C 1
ATOM 678 O O . GLU A 1 81 ? 22.892 -6.194 5.667 1.00 59.97 81 GLU A O 1
ATOM 683 N N . GLU A 1 82 ? 21.080 -7.355 6.322 1.00 60.97 82 GLU A N 1
ATOM 684 C CA . GLU A 1 82 ? 21.810 -8.528 6.824 1.00 60.97 82 GLU A CA 1
ATOM 685 C C . GLU A 1 82 ? 22.650 -9.180 5.709 1.00 60.97 82 GLU A C 1
ATOM 687 O O . GLU A 1 82 ? 23.861 -9.307 5.829 1.00 60.97 82 GLU A O 1
ATOM 692 N N . TYR A 1 83 ? 22.053 -9.443 4.541 1.00 56.97 83 TYR A N 1
ATOM 693 C CA . TYR A 1 83 ? 22.765 -10.031 3.392 1.00 56.97 83 TYR A CA 1
ATOM 694 C C . TYR A 1 83 ? 23.766 -9.082 2.713 1.00 56.97 83 TYR A C 1
ATOM 696 O O . TYR A 1 83 ? 24.585 -9.528 1.911 1.00 56.97 83 TYR A O 1
ATOM 704 N N . ARG A 1 84 ? 23.682 -7.770 2.966 1.00 55.44 84 ARG A N 1
ATOM 705 C CA . ARG A 1 84 ? 24.612 -6.779 2.401 1.00 55.44 84 ARG A CA 1
ATOM 706 C C . ARG A 1 84 ? 25.876 -6.627 3.245 1.00 55.44 84 ARG A C 1
ATOM 708 O O . ARG A 1 84 ? 26.890 -6.209 2.699 1.00 55.44 84 ARG A O 1
ATOM 715 N N . ASN A 1 85 ? 25.808 -6.942 4.537 1.00 58.06 85 ASN A N 1
ATOM 716 C CA . ASN A 1 85 ? 26.937 -6.829 5.460 1.00 58.06 85 ASN A CA 1
ATOM 717 C C . ASN A 1 85 ? 27.841 -8.077 5.474 1.00 58.06 85 ASN A C 1
ATOM 719 O O . ASN A 1 85 ? 28.949 -8.004 5.996 1.00 58.06 85 ASN A O 1
ATOM 723 N N . ASP A 1 86 ? 27.400 -9.182 4.868 1.00 54.00 86 ASP A N 1
ATOM 724 C CA . ASP A 1 86 ? 28.148 -10.442 4.724 1.00 54.00 86 ASP A CA 1
ATOM 725 C C . ASP A 1 86 ? 28.872 -10.595 3.359 1.00 54.00 86 ASP A C 1
ATOM 727 O O . ASP A 1 86 ? 29.313 -11.695 3.016 1.00 54.00 86 ASP A O 1
ATOM 731 N N . ALA A 1 87 ? 28.995 -9.521 2.563 1.00 48.47 87 ALA A N 1
ATOM 732 C CA . ALA A 1 87 ? 29.623 -9.521 1.230 1.00 48.47 87 ALA A CA 1
ATOM 733 C C . ALA A 1 87 ? 30.873 -8.633 1.138 1.00 48.47 87 ALA A C 1
ATOM 735 O O . ALA A 1 87 ? 30.836 -7.492 1.653 1.00 48.47 87 ALA A O 1
#

Solvent-accessible surface area (backbone atoms only — not comparable to full-atom values): 4597 Å² total; per-residue (Å²): 132,78,76,75,65,54,59,61,44,51,52,38,43,51,54,13,50,54,28,44,76,70,69,38,33,73,61,13,33,56,36,17,59,42,31,39,70,79,34,59,90,42,53,69,56,22,50,56,24,47,53,50,34,21,54,33,27,47,77,70,69,37,51,68,62,16,51,54,44,50,52,53,50,48,52,57,49,54,53,52,53,57,65,56,73,79,108

pLDDT: mean 82.38, std 13.59, range [48.47, 93.88]

Secondary structure (DSSP, 8-state):
--GGGHHHHHHHHHHHHHHHHTT-HHHHHHHHHHHHHH-TT-HHHHHHHHHHHHHHHHHTT-HHHHHHHHHHHHHHHHHHHHHHHT-

InterPro domains:
  IPR011990 Tetratricopeptide-like helical domain superfamily [G3DSA:1.25.40.10] (9-86)
  IPR011990 Tetratricopeptide-like helical domain superfamily [SSF48452] (13-77)
  IPR019734 Tetratricopeptide repeat [PF13174] (49-75)
  IPR019734 Tetratricopeptide repeat [PS50005] (47-80)
  IPR019734 Tetratricopeptide repeat [SM00028] (9-42)
  IPR019734 Tetratricopeptide repeat [SM00028] (47-80)

Nearest PDB structures (foldseek):
  3ieg-assembly2_B  TM=8.498E-01  e=3.547E-02  Mus musculus
  3ro2-assembly1_A  TM=8.729E-01  e=4.252E-01  Mus musculus
  5dbk-assembly1_B  TM=7.941E-01  e=3.357E-01  Bacillus thuringiensis Bt407
  6w5q-assembly8_H  TM=8.977E-01  e=1.979E+00  Pseudomonas aeruginosa
  7wb4-assembly1_e  TM=5.790E-01  e=2.660E+00  Xenopus laevis

Mean predicted aligned error: 6.78 Å

Sequence (87 aa):
FPITQIFPAEGTFIKGDCWFNEKKFDKAIVEYLRVPILYPQYKEWGVKAQFRVGRCYEALGKFEEAKKTYQKILQVESLKEEYRNDA